Protein AF-A0A529F9W1-F1 (afdb_monomer)

Sequence (114 aa):
FAVSRLLCAPEYPTFEELQYFLKHGSKHLALRKDEAINHIHWATTRRRDVPSLMALACDHRIQLEDVAAKAGADVARIEDFKVLTVKAAARVAAGRAGYGMLLDERYGRDAMFE

Foldseek 3Di:
DDQLAPPDVVRDQDPVLVVVCVVPNDPDPRCCPPPVSVVNRCVVRPDDDLVAAAEAEDADDVVVVVVCVVVVHDSLCSLVVLLVVLVVQCVVCVVPPRYYYHHHCPSCVVSVVD

Structure (mmCIF, N/CA/C/O backbone):
data_AF-A0A529F9W1-F1
#
_entry.id   AF-A0A529F9W1-F1
#
loop_
_atom_site.group_PDB
_atom_site.id
_atom_site.type_symbol
_atom_site.label_atom_id
_atom_site.label_alt_id
_atom_site.label_comp_id
_atom_site.label_asym_id
_atom_site.label_entity_id
_atom_site.label_seq_id
_atom_site.pdbx_PDB_ins_code
_atom_site.Cartn_x
_atom_site.Cartn_y
_atom_site.Cartn_z
_atom_site.occupancy
_atom_site.B_iso_or_equiv
_atom_site.auth_seq_id
_atom_site.auth_comp_id
_atom_site.auth_asym_id
_atom_site.auth_atom_id
_atom_site.pdbx_PDB_model_num
ATOM 1 N N . PHE A 1 1 ? 20.839 1.980 -6.091 1.00 47.34 1 PHE A N 1
ATOM 2 C CA . PHE A 1 1 ? 19.383 1.799 -6.244 1.00 47.34 1 PHE A CA 1
ATOM 3 C C . PHE A 1 1 ? 18.929 2.640 -7.427 1.00 47.34 1 PHE A C 1
ATOM 5 O O . PHE A 1 1 ? 19.049 3.855 -7.363 1.00 47.34 1 PHE A O 1
ATOM 12 N N . ALA A 1 2 ? 18.557 2.017 -8.549 1.00 58.75 2 ALA A N 1
ATOM 13 C CA . ALA A 1 2 ? 18.194 2.732 -9.773 1.00 58.75 2 ALA A CA 1
ATOM 14 C C . ALA A 1 2 ? 16.678 2.956 -9.799 1.00 58.75 2 ALA A C 1
ATOM 16 O O . ALA A 1 2 ? 15.937 2.121 -10.305 1.00 58.75 2 ALA A O 1
ATOM 17 N N . VAL A 1 3 ? 16.218 4.061 -9.214 1.00 60.12 3 VAL A N 1
ATOM 18 C CA . VAL A 1 3 ? 14.854 4.545 -9.451 1.00 60.12 3 VAL A CA 1
ATOM 19 C C . VAL A 1 3 ? 14.894 5.339 -10.753 1.00 60.12 3 VAL A C 1
ATOM 21 O O . VAL A 1 3 ? 15.563 6.369 -10.819 1.00 60.12 3 VAL A O 1
ATOM 24 N N . SER A 1 4 ? 14.228 4.852 -11.804 1.00 65.44 4 SER A N 1
ATOM 25 C CA . SER A 1 4 ? 14.170 5.565 -13.089 1.00 65.44 4 SER A CA 1
ATOM 26 C C . SER A 1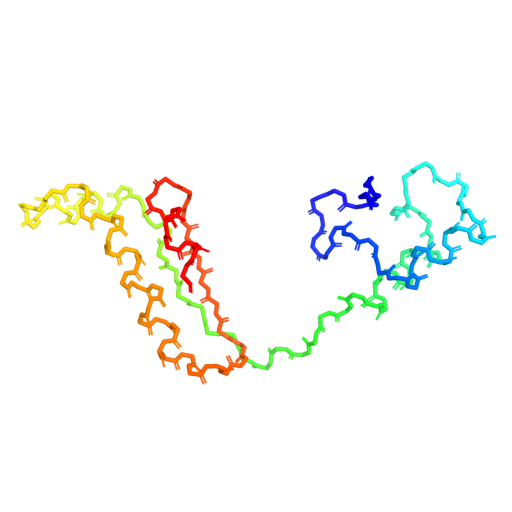 4 ? 13.035 6.596 -13.116 1.00 65.44 4 SER A C 1
ATOM 28 O O . SER A 1 4 ? 13.118 7.586 -13.852 1.00 65.44 4 SER A O 1
ATOM 30 N N . ARG A 1 5 ? 11.973 6.370 -12.320 1.00 76.00 5 ARG A N 1
ATOM 31 C CA . ARG A 1 5 ? 10.689 7.090 -12.385 1.00 76.00 5 ARG A CA 1
ATOM 32 C C . ARG A 1 5 ? 10.068 7.282 -10.995 1.00 76.00 5 ARG A C 1
ATOM 34 O O . ARG A 1 5 ? 9.033 6.703 -10.683 1.00 76.00 5 ARG A O 1
ATOM 41 N N . LEU A 1 6 ? 10.721 8.102 -10.171 1.00 67.50 6 LEU A N 1
ATOM 42 C CA . LEU A 1 6 ? 10.236 8.488 -8.839 1.00 67.50 6 LEU A CA 1
ATOM 43 C C . LEU A 1 6 ? 8.767 8.959 -8.924 1.00 67.50 6 LEU A C 1
ATOM 45 O O . LEU A 1 6 ? 8.458 9.792 -9.778 1.00 67.50 6 LEU A O 1
ATOM 49 N N . LEU A 1 7 ? 7.894 8.451 -8.046 1.00 63.88 7 LEU A N 1
ATOM 50 C CA . LEU A 1 7 ? 6.451 8.742 -7.968 1.00 63.88 7 LEU A CA 1
ATOM 51 C C . LEU A 1 7 ? 5.557 8.154 -9.082 1.00 63.88 7 LEU A C 1
ATOM 53 O O . LEU A 1 7 ? 4.368 8.470 -9.133 1.00 63.88 7 LEU A O 1
ATOM 57 N N . CYS A 1 8 ? 6.063 7.303 -9.981 1.00 61.47 8 CYS A N 1
ATOM 58 C CA . CYS A 1 8 ? 5.230 6.567 -10.944 1.00 61.47 8 CYS A CA 1
ATOM 59 C C . CYS A 1 8 ? 5.157 5.092 -10.557 1.00 61.47 8 CYS A C 1
ATOM 61 O O . CYS A 1 8 ? 6.183 4.444 -10.580 1.00 61.47 8 CYS A O 1
ATOM 63 N N . ALA A 1 9 ? 3.988 4.504 -10.288 1.00 65.62 9 ALA A N 1
ATOM 64 C CA . ALA A 1 9 ? 3.915 3.055 -10.069 1.00 65.62 9 ALA A CA 1
ATOM 65 C C . ALA A 1 9 ? 3.796 2.283 -11.406 1.00 65.62 9 ALA A C 1
ATOM 67 O O . ALA A 1 9 ? 2.765 2.439 -12.075 1.00 65.62 9 ALA A O 1
ATOM 68 N N . PRO A 1 10 ? 4.753 1.395 -11.754 1.00 77.62 10 PRO A N 1
ATOM 69 C CA . PRO A 1 10 ? 5.926 0.994 -10.958 1.00 77.62 10 PRO A CA 1
ATOM 70 C C . PRO A 1 10 ? 7.165 1.886 -11.154 1.00 77.62 10 PRO A C 1
ATOM 72 O O . PRO A 1 10 ? 7.515 2.251 -12.270 1.00 77.62 10 PRO A O 1
ATOM 75 N N . GLU A 1 11 ? 7.847 2.215 -10.049 1.00 82.19 11 GLU A N 1
ATOM 76 C CA . GLU A 1 11 ? 8.948 3.203 -10.045 1.00 82.19 11 GLU A CA 1
ATOM 77 C C . GLU A 1 11 ? 10.299 2.590 -10.431 1.00 82.19 11 GLU A C 1
ATOM 79 O 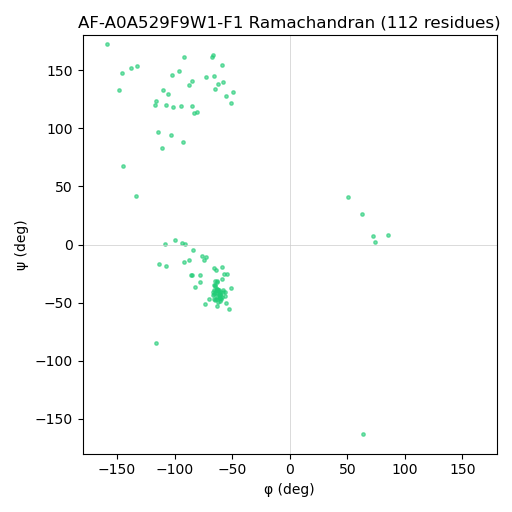O . GLU A 1 11 ? 11.210 3.277 -10.908 1.00 82.19 11 GLU A O 1
ATOM 84 N N . TYR A 1 12 ? 10.428 1.285 -10.182 1.00 87.25 12 TYR A N 1
ATOM 85 C CA . TYR A 1 12 ? 11.613 0.495 -10.476 1.00 87.25 12 TYR A CA 1
ATOM 86 C C . TYR A 1 12 ? 11.591 -0.005 -11.921 1.00 87.25 12 TYR A C 1
ATOM 88 O O . TYR A 1 12 ? 10.537 -0.439 -12.396 1.00 87.25 12 TYR A O 1
ATOM 96 N N . PRO A 1 13 ? 12.751 -0.008 -12.605 1.00 89.81 13 PRO A N 1
ATOM 97 C CA . PRO A 1 13 ? 12.848 -0.612 -13.917 1.00 89.81 13 PRO A CA 1
ATOM 98 C C . PRO A 1 13 ? 12.639 -2.121 -13.821 1.00 89.81 13 PRO A C 1
ATOM 100 O O . PRO A 1 13 ? 13.085 -2.771 -12.869 1.00 89.81 13 PRO A O 1
ATOM 103 N N . THR A 1 14 ? 12.009 -2.698 -14.838 1.00 91.19 14 THR A N 1
ATOM 104 C CA . THR A 1 14 ? 12.026 -4.155 -15.002 1.00 91.19 14 THR A CA 1
ATOM 105 C C . THR A 1 14 ? 13.441 -4.626 -15.326 1.00 91.19 14 THR A C 1
ATOM 107 O O . THR A 1 14 ? 14.305 -3.841 -15.725 1.00 91.19 14 THR A O 1
ATOM 110 N N . PHE A 1 15 ? 13.708 -5.924 -15.161 1.00 92.31 15 PHE A N 1
ATOM 111 C CA . PHE A 1 15 ? 15.020 -6.466 -15.515 1.00 92.31 15 PHE A CA 1
ATOM 112 C C . PHE A 1 15 ? 15.350 -6.206 -16.992 1.00 92.31 15 PHE A C 1
ATOM 114 O O . PHE A 1 15 ? 16.469 -5.816 -17.304 1.00 92.31 15 PHE A O 1
ATOM 121 N N . GLU A 1 16 ? 14.367 -6.328 -17.886 1.00 94.50 16 GLU A N 1
ATOM 122 C CA . GLU A 1 16 ? 14.523 -6.010 -19.309 1.00 94.50 16 GLU A CA 1
ATOM 123 C C . GLU A 1 16 ? 14.835 -4.526 -19.552 1.00 94.50 16 GLU A C 1
ATOM 125 O O . GLU A 1 16 ? 15.774 -4.224 -20.290 1.00 94.50 16 GLU A O 1
ATOM 130 N N . GLU A 1 17 ? 14.127 -3.601 -18.891 1.00 93.38 17 GLU A N 1
ATOM 131 C CA . GLU A 1 17 ? 14.422 -2.160 -18.957 1.00 93.38 17 GLU A CA 1
ATOM 132 C C . GLU A 1 17 ? 15.851 -1.859 -18.478 1.00 93.38 17 GLU A C 1
ATOM 134 O O . GLU A 1 17 ? 16.595 -1.136 -19.145 1.00 93.38 17 GLU A O 1
ATOM 139 N N . LEU A 1 18 ? 16.268 -2.460 -17.357 1.00 93.19 18 LEU A N 1
ATOM 140 C CA . LEU A 1 18 ? 17.614 -2.295 -16.811 1.00 93.19 18 LEU A CA 1
ATOM 141 C C . LEU A 1 18 ? 18.684 -2.847 -17.761 1.00 93.19 18 LEU A C 1
ATOM 143 O O . LEU A 1 18 ? 19.676 -2.170 -18.024 1.00 93.19 18 LEU A O 1
ATOM 147 N N . GLN A 1 19 ? 18.494 -4.057 -18.293 1.00 95.19 19 GLN A N 1
ATOM 148 C CA . GLN A 1 19 ? 19.433 -4.663 -19.240 1.00 95.19 19 GLN A CA 1
ATOM 149 C C . GLN A 1 19 ? 19.546 -3.842 -20.525 1.00 95.19 19 GLN A C 1
ATOM 151 O O . GLN A 1 19 ? 20.645 -3.678 -21.056 1.00 95.19 19 GLN A O 1
ATOM 156 N N . TYR A 1 20 ? 18.430 -3.299 -21.015 1.00 95.06 20 TYR A N 1
ATOM 157 C CA . TYR A 1 20 ? 18.438 -2.412 -22.169 1.00 95.06 20 TYR A CA 1
ATOM 158 C C . TYR A 1 20 ? 19.247 -1.143 -21.887 1.00 95.06 20 TYR A C 1
ATOM 160 O O . TYR A 1 20 ? 20.140 -0.811 -22.669 1.00 95.06 20 TYR A O 1
ATOM 168 N N . PHE A 1 21 ? 18.994 -0.481 -20.754 1.00 93.56 21 PHE A N 1
ATOM 169 C CA . PHE A 1 21 ? 19.721 0.723 -20.357 1.00 93.56 21 PHE A CA 1
ATOM 170 C C . PHE A 1 21 ? 21.222 0.467 -20.180 1.00 93.56 21 PHE A C 1
ATOM 172 O O . PHE A 1 21 ? 22.030 1.249 -20.669 1.00 93.56 21 PHE A O 1
ATOM 179 N N . LEU A 1 22 ? 21.623 -0.638 -19.546 1.00 94.19 22 LEU A N 1
ATOM 180 C CA . LEU A 1 22 ? 23.042 -0.962 -19.356 1.00 94.19 22 LEU A CA 1
ATOM 181 C C . LEU A 1 22 ? 23.781 -1.220 -20.679 1.00 94.19 22 LEU A C 1
ATOM 183 O O . LEU A 1 22 ? 24.971 -0.933 -20.773 1.00 94.19 22 LEU A O 1
ATOM 187 N N . LYS A 1 23 ? 23.091 -1.745 -21.699 1.00 96.50 23 LYS A N 1
ATOM 188 C CA . LYS A 1 23 ? 23.684 -2.030 -23.016 1.00 96.50 23 LYS A CA 1
ATOM 189 C C . LYS A 1 23 ? 23.748 -0.808 -23.933 1.00 96.50 23 LYS A C 1
ATOM 191 O O . LYS A 1 23 ? 24.699 -0.685 -24.696 1.00 96.50 23 LYS A O 1
ATOM 196 N N . HIS A 1 24 ? 22.745 0.067 -23.883 1.00 95.56 24 HIS A N 1
ATOM 197 C CA . HIS A 1 24 ? 22.573 1.145 -24.870 1.00 95.56 24 HIS A CA 1
ATOM 198 C C . HIS A 1 24 ? 22.749 2.549 -24.281 1.00 95.56 24 HIS A C 1
ATOM 200 O O . HIS A 1 24 ? 22.946 3.512 -25.021 1.00 95.56 24 HIS A O 1
ATOM 206 N N . GLY A 1 25 ? 22.685 2.678 -22.956 1.00 93.25 25 GLY A N 1
ATOM 207 C CA . GLY A 1 25 ? 22.609 3.959 -22.266 1.00 93.25 25 GLY A CA 1
ATOM 208 C C . GLY A 1 25 ? 21.328 4.729 -22.596 1.00 93.25 25 GLY A C 1
ATOM 209 O O . GLY A 1 25 ? 20.349 4.184 -23.101 1.00 93.25 25 GLY A O 1
ATOM 210 N N . SER A 1 26 ? 21.342 6.028 -22.303 1.00 93.00 26 SER A N 1
ATOM 211 C CA . SER A 1 26 ? 20.343 6.991 -22.768 1.00 93.00 26 SER A CA 1
ATOM 212 C C . SER A 1 26 ? 21.018 8.334 -23.008 1.00 93.00 26 SER A C 1
ATOM 214 O O . SER A 1 26 ? 21.941 8.716 -22.288 1.00 93.00 26 SER A O 1
ATOM 216 N N . LYS A 1 27 ? 20.526 9.089 -23.992 1.00 93.69 27 LYS A N 1
ATOM 217 C CA . LYS A 1 27 ? 20.928 10.490 -24.197 1.00 93.69 27 LYS A CA 1
ATOM 218 C C . LYS A 1 27 ? 20.269 11.434 -23.183 1.00 93.69 27 LYS A C 1
ATOM 220 O O . LYS A 1 27 ? 20.628 12.607 -23.110 1.00 93.69 27 LYS A O 1
ATOM 225 N N . HIS A 1 28 ? 19.296 10.945 -22.414 1.00 89.88 28 HIS A N 1
ATOM 226 C CA . HIS A 1 28 ? 18.568 11.721 -21.423 1.00 89.88 28 HIS A CA 1
ATOM 227 C C . HIS A 1 28 ? 19.009 11.347 -20.009 1.00 89.88 28 HIS A C 1
ATOM 229 O O . HIS A 1 28 ? 18.938 10.190 -19.612 1.00 89.88 28 HIS A O 1
ATOM 235 N N . LEU A 1 29 ? 19.344 12.353 -19.197 1.00 86.94 29 LEU A N 1
ATOM 236 C CA . LEU A 1 29 ? 19.541 12.155 -17.754 1.00 86.94 29 LEU A CA 1
ATOM 237 C C . LEU A 1 29 ? 18.250 11.704 -17.059 1.00 86.94 29 LEU A C 1
ATOM 239 O O . LEU A 1 29 ? 18.277 10.958 -16.089 1.00 86.94 29 LEU A O 1
ATOM 243 N N . ALA A 1 30 ? 17.102 12.152 -17.568 1.00 87.12 30 ALA A N 1
ATOM 244 C CA . ALA A 1 30 ? 15.804 11.771 -17.044 1.00 87.12 30 ALA A CA 1
ATOM 245 C C . ALA A 1 30 ? 15.145 10.730 -17.963 1.00 87.12 30 ALA A C 1
ATOM 247 O O . ALA A 1 30 ? 14.458 11.100 -18.919 1.00 87.12 30 ALA A O 1
ATOM 248 N N . LEU A 1 31 ? 15.336 9.447 -17.636 1.00 87.06 31 LEU A N 1
ATOM 249 C CA . LEU A 1 31 ? 15.006 8.280 -18.472 1.00 87.06 31 LEU A CA 1
ATOM 250 C C . LEU A 1 31 ? 13.555 8.218 -18.965 1.00 87.06 31 LEU A C 1
ATOM 252 O O . LEU A 1 31 ? 13.295 7.684 -20.034 1.00 87.06 31 LEU A O 1
ATOM 256 N N . ARG A 1 32 ? 12.598 8.836 -18.262 1.00 84.94 32 ARG A N 1
ATOM 257 C CA . ARG A 1 32 ? 11.208 8.959 -18.748 1.00 84.94 32 ARG A CA 1
ATOM 258 C C . ARG A 1 32 ? 11.058 9.695 -20.088 1.00 84.94 32 ARG A C 1
ATOM 260 O O . ARG A 1 32 ? 10.003 9.596 -20.699 1.00 84.94 32 ARG A O 1
ATOM 267 N N . LYS A 1 33 ? 12.064 10.479 -20.494 1.00 88.88 33 LYS A N 1
ATOM 268 C CA . LYS A 1 33 ? 12.094 11.195 -21.781 1.00 88.88 33 LYS A CA 1
ATOM 269 C C . LYS A 1 33 ? 12.681 10.352 -22.913 1.00 88.88 33 LYS A C 1
ATOM 271 O O . LYS A 1 33 ? 12.555 10.745 -24.063 1.00 88.88 33 LYS A O 1
ATOM 276 N N . ASP A 1 34 ? 13.325 9.235 -22.590 1.00 93.44 34 ASP A N 1
ATOM 277 C CA . ASP A 1 34 ? 13.832 8.298 -23.582 1.00 93.44 34 ASP A CA 1
ATOM 278 C C . ASP A 1 34 ? 12.684 7.416 -24.068 1.00 93.44 34 ASP A C 1
ATOM 280 O O . ASP A 1 34 ? 12.106 6.652 -23.296 1.00 93.44 34 ASP A O 1
ATOM 284 N N . GLU A 1 35 ? 12.322 7.561 -25.338 1.00 95.06 35 GLU A N 1
ATOM 285 C CA . GLU A 1 35 ? 11.164 6.887 -25.920 1.00 95.06 35 GLU A CA 1
ATOM 286 C C . GLU A 1 35 ? 11.305 5.361 -25.907 1.00 95.06 35 GLU A C 1
ATOM 288 O O . GLU A 1 35 ? 10.345 4.665 -25.575 1.00 95.06 35 GLU A O 1
ATOM 293 N N . ALA A 1 36 ? 12.502 4.834 -26.180 1.00 95.06 36 ALA A N 1
ATOM 294 C CA . ALA A 1 36 ? 12.740 3.395 -26.223 1.00 95.06 36 ALA A CA 1
ATOM 295 C C . ALA A 1 36 ? 12.667 2.783 -24.819 1.00 95.06 36 ALA A C 1
ATOM 297 O O . ALA A 1 36 ? 11.960 1.798 -24.599 1.00 95.06 36 ALA A O 1
ATOM 298 N N . ILE A 1 37 ? 13.328 3.410 -23.841 1.00 9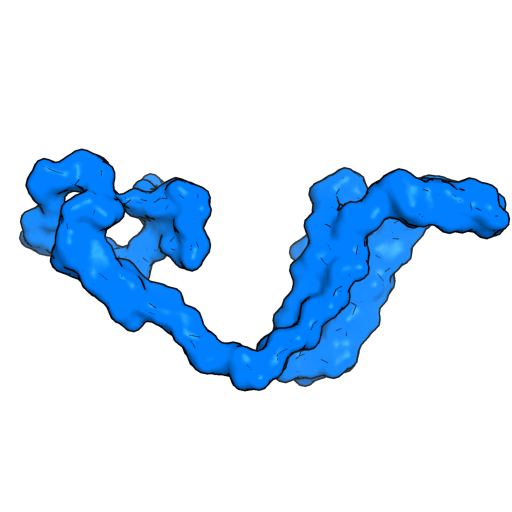3.62 37 ILE A N 1
ATOM 299 C CA . ILE A 1 37 ? 13.255 2.975 -22.438 1.00 93.62 37 ILE A CA 1
ATOM 300 C C . ILE A 1 37 ? 11.822 3.116 -21.916 1.00 93.62 37 ILE A C 1
ATOM 302 O O . ILE A 1 37 ? 11.338 2.253 -21.188 1.00 93.62 37 ILE A O 1
ATOM 306 N N . ASN A 1 38 ? 11.107 4.177 -22.300 1.00 90.69 38 ASN A N 1
ATOM 307 C CA . ASN A 1 38 ? 9.706 4.362 -21.937 1.00 90.69 38 ASN A CA 1
ATOM 308 C C . ASN A 1 38 ? 8.800 3.291 -22.542 1.00 90.69 38 ASN A C 1
ATOM 310 O O . ASN A 1 38 ? 7.941 2.769 -21.839 1.00 90.69 38 ASN A O 1
ATOM 314 N N . HIS A 1 39 ? 9.011 2.912 -23.798 1.00 93.12 39 HIS A N 1
ATOM 315 C CA . HIS A 1 39 ? 8.268 1.822 -24.412 1.00 93.12 39 HIS A CA 1
ATOM 316 C C . HIS A 1 39 ? 8.479 0.499 -23.664 1.00 93.12 39 HIS A C 1
ATOM 318 O O . HIS A 1 39 ?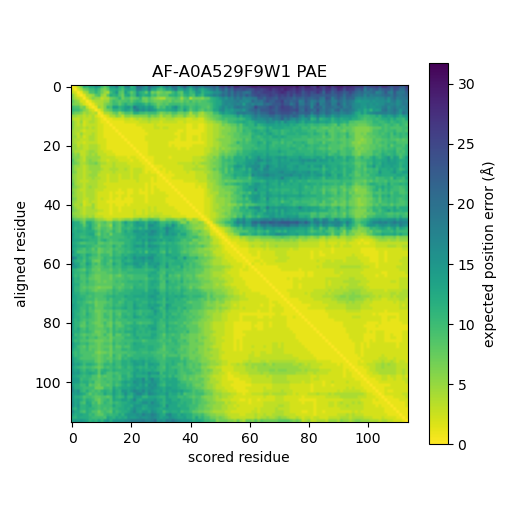 7.499 -0.152 -23.308 1.00 93.12 39 HIS A O 1
ATOM 324 N N . ILE A 1 40 ? 9.730 0.136 -23.360 1.00 93.56 40 ILE A N 1
ATOM 325 C CA . ILE A 1 40 ? 10.050 -1.092 -22.612 1.00 93.56 40 ILE A CA 1
ATOM 326 C C . ILE A 1 40 ? 9.422 -1.048 -21.222 1.00 93.56 40 ILE A C 1
ATOM 328 O O . ILE A 1 40 ? 8.780 -2.015 -20.812 1.00 93.56 40 ILE A O 1
ATOM 332 N N . HIS A 1 41 ? 9.550 0.083 -20.524 1.00 90.88 41 HIS A N 1
ATOM 333 C CA . HIS A 1 41 ? 8.907 0.290 -19.235 1.00 90.88 41 HIS A CA 1
ATOM 334 C C . HIS A 1 41 ? 7.412 -0.008 -19.339 1.00 90.88 41 HIS A C 1
ATOM 336 O O . HIS A 1 41 ? 6.913 -0.896 -18.663 1.00 90.88 41 HIS A O 1
ATOM 342 N N . TRP A 1 42 ? 6.699 0.646 -20.255 1.00 88.81 42 TRP A N 1
ATOM 343 C CA . TRP A 1 42 ? 5.265 0.436 -20.452 1.00 88.81 42 TRP A CA 1
ATOM 344 C C . TRP A 1 42 ? 4.902 -1.000 -20.838 1.00 88.81 42 TRP A C 1
ATOM 346 O O . TRP A 1 42 ? 3.934 -1.537 -20.307 1.00 88.81 42 TRP A O 1
ATOM 356 N N . ALA A 1 43 ? 5.653 -1.626 -21.743 1.00 91.69 43 ALA A N 1
ATOM 357 C CA . ALA A 1 43 ? 5.380 -2.980 -22.216 1.00 91.69 43 ALA A CA 1
ATOM 358 C C . ALA A 1 43 ? 5.543 -4.021 -21.101 1.00 91.69 43 ALA A C 1
ATOM 360 O O . ALA A 1 43 ? 4.734 -4.940 -20.984 1.00 91.69 43 ALA A O 1
ATOM 361 N N . THR A 1 44 ? 6.558 -3.843 -20.256 1.00 90.94 44 THR A N 1
ATOM 362 C CA . THR A 1 44 ? 6.936 -4.804 -19.208 1.00 90.94 44 THR A CA 1
ATOM 363 C C . THR A 1 44 ? 6.273 -4.532 -17.859 1.00 90.94 44 THR A C 1
ATOM 365 O O . THR A 1 44 ? 6.236 -5.408 -16.998 1.00 90.94 44 THR A O 1
ATOM 368 N N . THR A 1 45 ? 5.708 -3.339 -17.672 1.00 88.31 45 THR A N 1
ATOM 369 C CA . THR A 1 45 ? 4.982 -2.939 -16.454 1.00 88.31 45 THR A CA 1
ATOM 370 C C . THR A 1 45 ? 3.477 -2.839 -16.650 1.00 88.31 45 THR A C 1
ATOM 372 O O . THR A 1 45 ? 2.749 -2.497 -15.711 1.00 88.31 45 THR A O 1
ATOM 375 N N . ARG A 1 46 ? 2.997 -3.128 -17.868 1.00 82.00 46 ARG A N 1
ATOM 376 C CA . ARG A 1 46 ? 1.584 -3.039 -18.214 1.00 82.00 46 ARG A CA 1
ATOM 377 C C . ARG A 1 46 ? 0.766 -3.807 -17.186 1.00 82.00 46 ARG A C 1
ATOM 379 O O . ARG A 1 46 ? 0.974 -5.001 -16.960 1.00 82.00 46 ARG A O 1
ATOM 386 N N . ARG A 1 47 ? -0.166 -3.106 -16.540 1.00 71.94 47 ARG A N 1
ATOM 387 C CA . ARG A 1 47 ? -1.068 -3.746 -15.587 1.00 71.94 47 ARG A CA 1
ATOM 388 C C . ARG A 1 47 ? -1.900 -4.783 -16.335 1.00 71.94 47 ARG A C 1
ATOM 390 O O . ARG A 1 47 ? -2.349 -4.539 -17.452 1.00 71.94 47 ARG A O 1
ATOM 397 N N . ARG A 1 48 ? -2.069 -5.942 -15.703 1.00 72.69 48 ARG A N 1
ATOM 398 C CA . ARG A 1 48 ? -3.003 -6.976 -16.154 1.00 72.69 48 ARG A CA 1
ATOM 399 C C . ARG A 1 48 ? -4.415 -6.395 -16.195 1.00 72.69 48 ARG A C 1
ATOM 401 O O . ARG A 1 48 ? -4.709 -5.475 -15.429 1.00 72.69 48 ARG A O 1
ATOM 408 N N . ASP A 1 49 ? -5.276 -6.959 -17.035 1.00 76.81 49 ASP A N 1
ATOM 409 C CA . ASP A 1 49 ? -6.703 -6.654 -16.969 1.00 76.81 49 ASP A CA 1
ATOM 410 C C . ASP A 1 49 ? -7.216 -6.929 -15.553 1.00 76.81 49 ASP A C 1
ATOM 412 O O . ASP A 1 49 ? -7.001 -8.006 -14.988 1.00 76.81 49 ASP A O 1
ATOM 416 N N . VAL A 1 50 ? -7.879 -5.929 -14.971 1.00 74.44 50 VAL A N 1
ATOM 417 C CA . VAL A 1 50 ? -8.562 -6.036 -13.680 1.00 74.44 50 VAL A CA 1
ATOM 418 C C . VAL A 1 50 ? -10.059 -5.951 -13.967 1.00 74.44 50 VAL A C 1
ATOM 420 O O . VAL A 1 50 ? -10.633 -4.866 -13.892 1.00 74.44 50 VAL A O 1
ATOM 423 N N . PRO A 1 51 ? -10.705 -7.067 -14.348 1.00 80.56 51 PRO A N 1
ATOM 424 C CA . PRO A 1 51 ? -12.105 -7.053 -14.773 1.00 80.56 51 PRO A CA 1
ATOM 425 C C . PRO A 1 51 ? -13.065 -6.631 -13.650 1.00 80.56 51 PRO A C 1
ATOM 427 O O . PRO A 1 51 ? -14.171 -6.182 -13.926 1.00 80.56 51 PRO A O 1
ATOM 430 N N . SER A 1 52 ? -12.647 -6.759 -12.387 1.00 86.69 52 SER A N 1
ATOM 431 C CA . SER A 1 52 ? -13.384 -6.283 -11.218 1.00 86.69 52 SER A CA 1
ATOM 432 C C . SER A 1 52 ? -12.410 -5.863 -10.118 1.00 86.69 52 SER A C 1
ATOM 434 O O . SER A 1 52 ? -11.485 -6.612 -9.797 1.00 86.69 52 SER A O 1
ATOM 436 N N . LEU A 1 53 ? -12.643 -4.688 -9.526 1.00 89.44 53 LEU A N 1
ATOM 437 C CA . LEU A 1 53 ? -11.901 -4.161 -8.380 1.00 89.44 53 LEU A CA 1
ATOM 438 C C . LEU A 1 53 ? -12.843 -4.005 -7.180 1.00 89.44 53 LEU A C 1
ATOM 440 O O . LEU A 1 53 ? -13.814 -3.256 -7.234 1.00 89.44 53 LEU A O 1
ATOM 444 N N . MET A 1 54 ? -12.534 -4.704 -6.094 1.00 93.62 54 MET A N 1
ATOM 445 C CA . MET A 1 54 ? -13.244 -4.689 -4.818 1.00 93.62 54 MET A CA 1
ATOM 446 C C . MET A 1 54 ? -12.317 -4.090 -3.761 1.00 93.62 54 MET A C 1
ATOM 448 O O . MET A 1 54 ? -11.455 -4.779 -3.216 1.00 93.62 54 MET A O 1
ATOM 452 N N . ALA A 1 55 ? -12.464 -2.794 -3.494 1.00 92.81 55 ALA A N 1
ATOM 453 C CA . ALA A 1 55 ? -11.630 -2.087 -2.529 1.00 92.81 55 ALA A CA 1
ATOM 454 C C . ALA A 1 55 ? -12.424 -1.703 -1.274 1.00 92.81 55 ALA A C 1
ATOM 456 O O . ALA A 1 55 ? -13.516 -1.145 -1.384 1.00 92.81 55 ALA A O 1
ATOM 457 N N . LEU A 1 56 ? -11.860 -1.965 -0.092 1.00 95.81 56 LEU A N 1
ATOM 458 C CA . LEU A 1 56 ? -12.386 -1.463 1.180 1.00 95.81 56 LEU A CA 1
ATOM 459 C C . LEU A 1 56 ? -11.563 -0.253 1.639 1.00 95.81 56 LEU A C 1
ATOM 461 O O . LEU A 1 56 ? -10.366 -0.375 1.899 1.00 95.81 56 LEU A O 1
ATOM 465 N N . ALA A 1 57 ? -12.205 0.909 1.755 1.00 96.75 57 ALA A N 1
ATOM 466 C CA . ALA A 1 57 ? -11.572 2.120 2.267 1.00 96.75 57 ALA A CA 1
ATOM 467 C C . ALA A 1 57 ? -11.821 2.275 3.774 1.00 96.75 57 ALA A C 1
ATOM 469 O O . ALA A 1 57 ? -12.962 2.393 4.221 1.00 96.75 57 ALA A O 1
ATOM 470 N N . CYS A 1 58 ? -10.741 2.288 4.553 1.00 96.75 58 CYS A N 1
ATOM 471 C CA . CYS A 1 58 ? -10.739 2.545 5.991 1.00 96.75 58 CYS A CA 1
ATOM 472 C C . CYS A 1 58 ? -9.634 3.554 6.369 1.00 96.75 58 CYS A C 1
ATOM 474 O O . CYS A 1 58 ? -8.936 3.412 7.368 1.00 96.75 58 CYS A O 1
ATOM 476 N N . ASP A 1 59 ? -9.466 4.605 5.570 1.00 96.44 59 ASP A N 1
ATOM 477 C CA . ASP A 1 59 ? -8.494 5.694 5.760 1.00 96.44 59 ASP A CA 1
ATOM 478 C C . ASP A 1 59 ? -9.052 6.888 6.559 1.00 96.44 59 ASP A C 1
ATOM 480 O O . ASP A 1 59 ? -8.354 7.863 6.841 1.00 96.44 59 ASP A O 1
ATOM 484 N N . HIS A 1 60 ? -10.313 6.802 6.978 1.00 96.94 60 HIS A N 1
ATOM 485 C CA . HIS A 1 60 ? -10.969 7.804 7.809 1.00 96.94 60 HIS A CA 1
ATOM 486 C C . HIS A 1 60 ? -10.211 8.025 9.124 1.00 96.94 60 HIS A C 1
ATOM 488 O O . HIS A 1 60 ? -9.738 7.075 9.753 1.00 96.94 60 HIS A O 1
ATOM 494 N N . ARG A 1 61 ? -10.115 9.289 9.545 1.00 95.94 61 ARG A N 1
ATOM 495 C CA . ARG A 1 61 ? -9.437 9.694 10.786 1.00 95.94 61 ARG A CA 1
ATOM 496 C C . ARG A 1 61 ? -10.455 10.312 11.729 1.00 95.94 61 ARG A C 1
ATOM 498 O O . ARG A 1 61 ? -11.079 9.585 12.490 1.00 95.94 61 ARG A O 1
ATOM 505 N N . ILE A 1 62 ? -10.728 11.603 11.564 1.00 97.25 62 ILE A N 1
ATOM 506 C CA . ILE A 1 62 ? -11.674 12.373 12.389 1.00 97.25 62 ILE A CA 1
ATOM 507 C C . ILE A 1 62 ? -13.039 11.677 12.489 1.00 97.25 62 ILE A C 1
ATOM 509 O O . ILE A 1 62 ? -13.630 11.623 13.555 1.00 97.25 62 ILE A O 1
ATOM 513 N N . GLN A 1 63 ? -13.511 11.046 11.413 1.00 97.44 63 GLN A N 1
ATOM 514 C CA . GLN A 1 63 ? -14.791 10.338 11.429 1.00 97.44 63 GLN A CA 1
ATOM 515 C C . GLN A 1 63 ? -14.784 9.114 12.358 1.00 97.44 63 GLN A C 1
ATOM 517 O O . GLN A 1 63 ? -15.800 8.819 12.978 1.00 97.44 63 GLN A O 1
ATOM 522 N N . LEU A 1 64 ? -13.661 8.396 12.469 1.00 97.19 64 LEU A N 1
ATOM 523 C CA . LEU A 1 64 ? -13.526 7.283 13.413 1.00 97.19 64 LEU A CA 1
ATOM 524 C C . LEU A 1 64 ? -13.284 7.780 14.841 1.00 97.19 64 LEU A C 1
ATOM 526 O O . LEU A 1 64 ? -13.780 7.157 15.775 1.00 97.19 64 LEU A O 1
ATOM 530 N N . GLU A 1 65 ? -12.598 8.914 15.013 1.00 97.62 65 GLU A N 1
ATOM 531 C CA . GLU A 1 65 ? -12.480 9.598 16.309 1.00 97.62 65 GLU A CA 1
ATOM 532 C C . GLU A 1 65 ? -13.871 10.016 16.829 1.00 97.62 65 GLU A C 1
ATOM 534 O O . GLU A 1 65 ? -14.227 9.709 17.967 1.00 97.62 65 GLU A O 1
ATOM 539 N N . ASP A 1 66 ? -14.711 10.604 15.971 1.00 97.94 66 ASP A N 1
ATOM 540 C CA . ASP A 1 66 ? -16.096 10.973 16.289 1.00 97.94 66 ASP A CA 1
ATOM 541 C C . ASP A 1 66 ? -16.955 9.752 16.646 1.00 97.94 66 ASP A C 1
ATOM 543 O O . ASP A 1 66 ? -17.800 9.812 17.543 1.00 97.94 66 ASP A O 1
ATOM 547 N N . VAL A 1 67 ? -16.769 8.632 15.939 1.00 97.06 67 VAL A N 1
ATOM 548 C CA . VAL A 1 67 ? -17.459 7.368 16.242 1.00 97.06 67 VAL A CA 1
ATOM 549 C C . VAL A 1 67 ? -17.004 6.811 17.591 1.00 97.06 67 VAL A C 1
ATOM 551 O O . VAL A 1 67 ? -17.856 6.405 18.381 1.00 97.06 67 VAL A O 1
ATOM 554 N N . ALA A 1 68 ? -15.702 6.832 17.889 1.00 97.50 68 ALA A N 1
ATOM 555 C CA . ALA 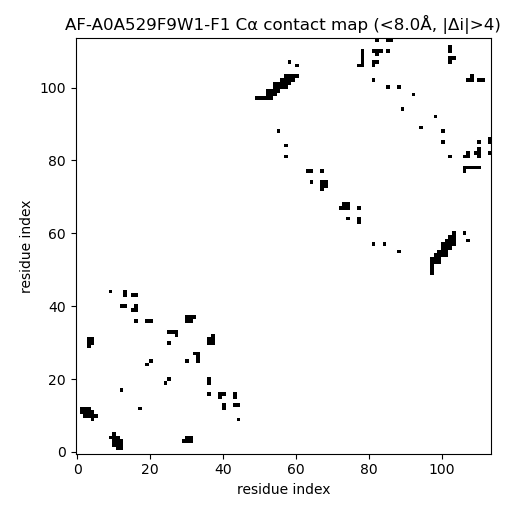A 1 68 ? -15.169 6.399 19.179 1.00 97.50 68 ALA A CA 1
ATOM 556 C C . ALA A 1 68 ? -15.735 7.251 20.326 1.00 97.50 68 ALA A C 1
ATOM 558 O O . ALA A 1 68 ? -16.250 6.699 21.299 1.00 97.50 68 ALA A O 1
ATOM 559 N N . ALA A 1 69 ? -15.757 8.577 20.160 1.00 97.31 69 ALA A N 1
ATOM 560 C CA . ALA A 1 69 ? -16.337 9.502 21.129 1.00 97.31 69 ALA A CA 1
ATOM 561 C C . ALA A 1 69 ? -17.829 9.219 21.376 1.00 97.31 69 ALA A C 1
ATOM 563 O O . ALA A 1 69 ? -18.256 9.101 22.525 1.00 97.31 69 ALA A O 1
ATOM 564 N N . LYS A 1 70 ? -18.624 9.034 20.312 1.00 97.62 70 LYS A N 1
ATOM 565 C CA . LYS A 1 70 ? -20.055 8.687 20.420 1.00 97.62 70 LYS A CA 1
ATOM 566 C C . LYS A 1 70 ? -20.292 7.335 21.092 1.00 97.62 70 LYS A C 1
ATOM 568 O O . LYS A 1 70 ? -21.304 7.163 21.764 1.00 97.62 70 LYS A O 1
ATOM 573 N N . ALA A 1 71 ? -19.380 6.385 20.904 1.00 96.62 71 ALA A N 1
ATOM 574 C CA . ALA A 1 71 ? -19.447 5.061 21.511 1.00 96.62 71 ALA A CA 1
ATOM 575 C C . ALA A 1 71 ? -18.889 5.012 22.947 1.00 96.62 71 ALA A C 1
ATOM 577 O O . ALA A 1 71 ? -18.950 3.955 23.574 1.00 96.62 71 ALA A O 1
ATOM 578 N N . GLY A 1 72 ? -18.321 6.110 23.464 1.00 97.19 72 GLY A N 1
ATOM 579 C CA . GLY A 1 72 ? -17.604 6.115 24.744 1.00 97.19 72 GLY A CA 1
ATOM 580 C C . GLY A 1 72 ? -16.366 5.208 24.743 1.00 97.19 72 GLY A C 1
ATOM 581 O O . GLY A 1 72 ? -15.986 4.680 25.786 1.00 97.19 72 GLY A O 1
ATOM 582 N N . ALA A 1 73 ? -15.775 4.973 23.571 1.00 96.88 73 ALA A N 1
ATOM 583 C CA . ALA A 1 73 ? -14.610 4.121 23.388 1.00 96.88 73 ALA A CA 1
ATOM 584 C C . ALA A 1 73 ? -13.316 4.945 23.364 1.00 96.88 73 ALA A C 1
ATOM 586 O O . ALA A 1 73 ? -13.296 6.082 22.897 1.00 96.88 73 ALA A O 1
ATOM 587 N N . ASP A 1 74 ? -12.223 4.337 23.824 1.00 97.19 74 ASP A N 1
ATOM 588 C CA . ASP A 1 74 ? -10.887 4.915 23.693 1.00 97.19 74 ASP A CA 1
ATOM 589 C C . ASP A 1 74 ? -10.481 5.014 22.210 1.00 97.19 74 ASP A C 1
ATOM 591 O O . ASP A 1 74 ? -10.632 4.054 21.448 1.00 97.19 74 ASP A O 1
ATOM 595 N N . VAL A 1 75 ? -9.940 6.170 21.820 1.00 96.25 75 VAL A N 1
ATOM 596 C CA . VAL A 1 75 ? -9.397 6.460 20.484 1.00 96.25 75 VAL A CA 1
ATOM 597 C C . VAL A 1 75 ? -8.269 5.490 20.121 1.00 96.25 75 VAL A C 1
ATOM 599 O O . VAL A 1 75 ? -8.125 5.152 18.947 1.00 96.25 75 VAL A O 1
ATOM 602 N N . ALA A 1 76 ? -7.521 4.973 21.103 1.00 95.25 76 ALA A N 1
ATOM 603 C CA . ALA A 1 76 ? -6.487 3.960 20.873 1.00 95.25 76 ALA A CA 1
ATOM 604 C C . ALA A 1 76 ? -7.034 2.686 20.194 1.00 95.25 76 ALA A C 1
ATOM 606 O O . ALA A 1 76 ? -6.321 2.012 19.459 1.00 95.25 76 ALA A O 1
ATOM 607 N N . ARG A 1 77 ? -8.332 2.386 20.348 1.00 96.62 77 ARG A N 1
ATOM 608 C CA . ARG A 1 77 ? -8.973 1.214 19.724 1.00 96.62 77 ARG A CA 1
ATOM 609 C C . ARG A 1 77 ? -9.173 1.347 18.214 1.00 96.62 77 ARG A C 1
ATOM 611 O O . ARG A 1 77 ? -9.564 0.373 17.570 1.00 96.62 77 ARG A O 1
ATOM 618 N N . ILE A 1 78 ? -8.965 2.533 17.639 1.00 97.44 78 ILE A N 1
ATOM 619 C CA . ILE A 1 78 ? -9.093 2.748 16.191 1.00 97.44 78 ILE A CA 1
ATOM 620 C C . ILE A 1 78 ? -8.023 1.949 15.431 1.00 97.44 78 ILE A C 1
ATOM 622 O O . ILE A 1 7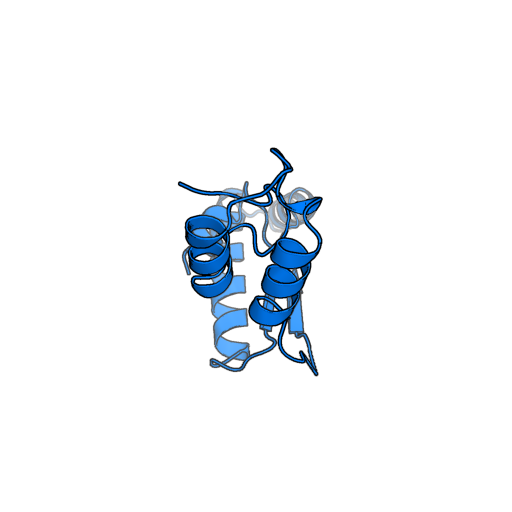8 ? -8.320 1.434 14.354 1.00 97.44 78 ILE A O 1
ATOM 626 N N . GLU A 1 79 ? -6.821 1.797 15.989 1.00 96.75 79 GLU A N 1
ATOM 627 C CA . GLU A 1 79 ? -5.734 1.012 15.382 1.00 96.75 79 GLU A CA 1
ATOM 628 C C . GLU A 1 79 ? -6.125 -0.469 15.273 1.00 96.75 79 GLU A C 1
ATOM 630 O O . GLU A 1 79 ? -6.179 -1.024 14.171 1.00 96.75 79 GLU A O 1
ATOM 635 N N . ASP A 1 80 ? -6.547 -1.069 16.391 1.00 96.88 80 ASP A N 1
ATOM 636 C CA . ASP A 1 80 ? -7.069 -2.441 16.436 1.00 96.88 80 ASP A CA 1
ATOM 637 C C . ASP A 1 80 ? -8.254 -2.635 15.482 1.00 96.88 80 ASP A C 1
ATOM 639 O O . ASP A 1 80 ? -8.365 -3.649 14.788 1.00 96.88 80 ASP A O 1
ATOM 643 N N . PHE A 1 81 ? -9.155 -1.652 15.418 1.00 97.00 81 PHE A N 1
ATOM 644 C CA . PHE A 1 81 ? -10.281 -1.687 14.494 1.00 97.00 81 PHE A CA 1
ATOM 645 C C . PHE A 1 81 ? -9.811 -1.751 13.035 1.00 97.00 81 PHE A C 1
ATOM 647 O O . PHE A 1 81 ? -10.335 -2.555 12.263 1.00 97.00 81 PHE A O 1
ATOM 654 N N . LYS A 1 82 ? -8.792 -0.976 12.649 1.00 97.75 82 LYS A N 1
ATOM 655 C CA . LYS A 1 82 ? -8.247 -1.013 11.285 1.00 97.75 82 LYS A CA 1
ATOM 656 C C . LYS A 1 82 ? -7.576 -2.347 10.975 1.00 97.75 82 LYS A C 1
ATOM 658 O O . LYS A 1 82 ? -7.843 -2.905 9.909 1.00 97.75 82 LYS A O 1
ATOM 663 N N . VAL A 1 83 ? -6.832 -2.923 11.918 1.00 97.75 83 VAL A N 1
ATOM 664 C CA . VAL A 1 83 ? -6.294 -4.293 11.802 1.00 97.75 83 VAL A CA 1
ATOM 665 C C . VAL A 1 83 ? -7.421 -5.304 11.550 1.00 97.75 83 VAL A C 1
ATOM 667 O O . VAL A 1 83 ? -7.328 -6.147 10.654 1.00 97.75 83 VAL A O 1
ATOM 670 N N . LEU A 1 84 ? -8.539 -5.194 12.277 1.00 97.44 84 LEU A N 1
ATOM 671 C CA . LEU A 1 84 ? -9.704 -6.058 12.066 1.00 97.44 84 LEU A CA 1
ATOM 672 C C . LEU A 1 84 ? -10.326 -5.874 10.677 1.00 97.44 84 LEU A C 1
ATOM 674 O O . LEU A 1 84 ? -10.723 -6.868 10.064 1.00 97.44 84 LEU A O 1
ATOM 678 N N . THR A 1 85 ? -10.390 -4.645 10.154 1.00 97.31 85 THR A N 1
ATOM 679 C CA . THR A 1 85 ? -10.902 -4.414 8.793 1.00 97.31 85 THR A CA 1
ATOM 680 C C . THR A 1 85 ? -10.033 -5.069 7.721 1.00 97.31 85 THR A C 1
ATOM 682 O O . THR A 1 85 ? -10.588 -5.673 6.803 1.00 97.31 85 THR A O 1
ATOM 685 N N . VAL A 1 86 ? -8.703 -5.051 7.873 1.00 96.62 86 VAL A N 1
ATOM 686 C CA . VAL A 1 86 ? -7.780 -5.752 6.964 1.00 96.62 86 VAL A CA 1
ATOM 687 C C . VAL A 1 86 ? -7.967 -7.257 7.033 1.00 96.62 86 VAL A C 1
ATOM 689 O O . VAL A 1 86 ? -8.188 -7.896 6.003 1.00 96.62 86 VAL A O 1
ATOM 692 N N . LYS A 1 87 ? -8.015 -7.829 8.239 1.00 96.81 87 LYS A N 1
ATOM 693 C CA . LYS A 1 87 ? -8.274 -9.266 8.430 1.00 96.81 87 LYS A CA 1
ATOM 694 C C . LYS A 1 87 ? -9.610 -9.694 7.827 1.00 96.81 87 LYS A C 1
ATOM 696 O O . LYS A 1 87 ? -9.707 -10.758 7.211 1.00 96.81 87 LYS A O 1
ATOM 701 N N . ALA A 1 88 ? -10.650 -8.876 7.979 1.00 96.62 88 ALA A N 1
ATOM 702 C CA . ALA A 1 88 ? -11.957 -9.134 7.388 1.00 96.62 88 ALA A CA 1
ATOM 703 C C . ALA A 1 88 ? -11.913 -9.070 5.852 1.00 96.62 88 ALA A C 1
ATOM 705 O O . ALA A 1 88 ? -12.405 -9.985 5.191 1.00 96.62 88 ALA A O 1
ATOM 706 N N . ALA A 1 89 ? -11.285 -8.041 5.278 1.00 95.69 89 ALA A N 1
ATOM 707 C CA . ALA A 1 89 ? -11.140 -7.906 3.831 1.00 95.69 89 ALA A CA 1
ATOM 708 C C . ALA A 1 89 ? -10.313 -9.048 3.224 1.00 95.69 89 ALA A C 1
ATOM 710 O O . ALA A 1 89 ? -10.714 -9.608 2.206 1.00 95.69 89 ALA A O 1
ATOM 711 N N . ALA A 1 90 ? -9.222 -9.460 3.876 1.00 94.81 90 ALA A N 1
ATOM 712 C CA . ALA A 1 90 ? -8.402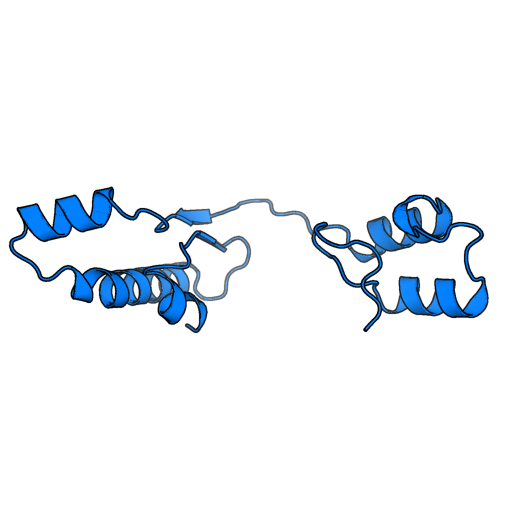 -10.596 3.461 1.00 94.81 90 ALA A CA 1
ATOM 713 C C . ALA A 1 90 ? -9.204 -11.908 3.457 1.00 94.81 90 ALA A C 1
ATOM 715 O O 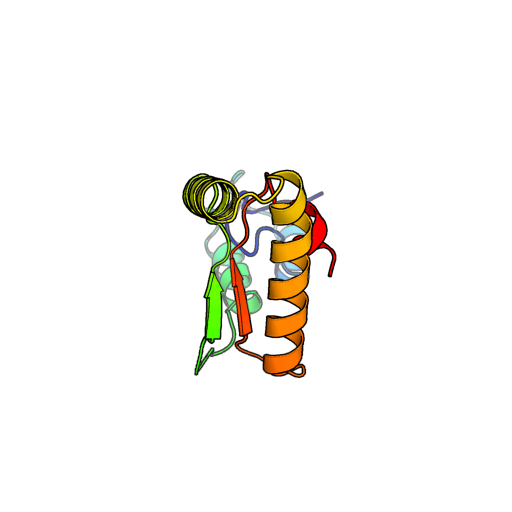. ALA A 1 90 ? -9.134 -12.687 2.503 1.00 94.81 90 ALA A O 1
ATOM 716 N N . ARG A 1 91 ? -10.041 -12.126 4.482 1.00 96.50 91 ARG A N 1
ATOM 717 C CA . ARG A 1 91 ? -10.969 -13.267 4.537 1.00 96.50 91 ARG A CA 1
ATOM 718 C C . ARG A 1 91 ? -11.987 -13.248 3.403 1.00 96.50 91 AR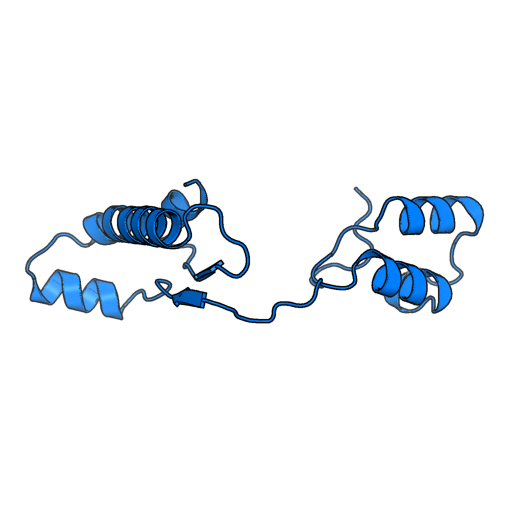G A C 1
ATOM 720 O O . ARG A 1 91 ? -12.228 -14.287 2.799 1.00 96.50 91 ARG A O 1
ATOM 727 N N . VAL A 1 92 ? -12.566 -12.086 3.097 1.00 95.69 92 VAL A N 1
ATOM 728 C CA . VAL A 1 92 ? -13.503 -11.932 1.972 1.00 95.69 92 VAL A CA 1
ATOM 729 C C . VAL A 1 92 ? -12.793 -12.162 0.639 1.00 95.69 92 VAL A C 1
ATOM 731 O O . VAL A 1 92 ? -13.334 -12.845 -0.230 1.00 95.69 92 VAL A O 1
ATOM 734 N N . ALA A 1 93 ? -11.579 -11.636 0.470 1.00 95.12 93 ALA A N 1
ATOM 735 C CA . ALA A 1 93 ? -10.778 -11.850 -0.727 1.00 95.12 93 ALA A CA 1
ATOM 736 C C . ALA A 1 93 ? -10.482 -13.342 -0.930 1.00 95.12 93 ALA A C 1
ATOM 738 O O . ALA A 1 93 ? -10.591 -13.835 -2.053 1.00 95.12 93 ALA A O 1
ATOM 739 N N . ALA A 1 94 ? -10.173 -14.075 0.148 1.00 95.50 94 ALA A N 1
ATOM 740 C CA . ALA A 1 94 ? -9.852 -15.503 0.118 1.00 95.50 94 ALA A CA 1
ATOM 741 C C . ALA A 1 94 ? -8.766 -15.835 -0.931 1.00 95.50 94 ALA A C 1
ATOM 743 O O . ALA A 1 94 ? -8.875 -16.801 -1.682 1.00 95.50 94 ALA A O 1
ATOM 744 N N . GLY A 1 95 ? -7.747 -14.972 -1.034 1.00 91.88 95 GLY A N 1
ATOM 745 C CA . GLY A 1 95 ? -6.645 -15.097 -1.997 1.00 91.88 95 GLY A CA 1
ATOM 746 C C . GLY A 1 95 ? -6.993 -14.753 -3.452 1.00 91.88 95 GLY A C 1
ATOM 747 O O . GLY A 1 95 ? -6.131 -14.854 -4.323 1.00 91.88 95 GLY A O 1
ATOM 748 N N . ARG A 1 96 ? -8.230 -14.336 -3.749 1.00 92.19 96 ARG A N 1
ATOM 749 C CA . ARG A 1 96 ? -8.635 -13.940 -5.104 1.00 92.19 96 ARG A CA 1
ATOM 750 C C . ARG A 1 96 ? -8.022 -12.597 -5.492 1.00 92.19 96 ARG A C 1
ATOM 752 O O . ARG A 1 96 ? -7.916 -11.680 -4.681 1.00 92.19 96 ARG A O 1
ATOM 759 N N . ALA A 1 97 ? -7.670 -12.471 -6.768 1.00 89.44 97 ALA A N 1
ATOM 760 C CA . ALA A 1 97 ? -7.223 -11.208 -7.342 1.00 89.44 97 ALA A CA 1
ATOM 761 C C . ALA A 1 97 ? -8.364 -10.175 -7.406 1.00 89.44 97 ALA A C 1
ATOM 763 O O . ALA A 1 97 ? -9.543 -10.527 -7.355 1.00 89.44 97 ALA A O 1
ATOM 764 N N . GLY A 1 98 ? -8.003 -8.897 -7.552 1.00 89.81 98 GLY A N 1
ATOM 765 C CA . GLY A 1 98 ? -8.965 -7.797 -7.682 1.00 89.81 98 GLY A CA 1
ATOM 766 C C . GLY A 1 98 ? -9.470 -7.231 -6.354 1.00 89.81 98 GLY A C 1
ATOM 767 O O . GLY A 1 98 ? -10.367 -6.399 -6.371 1.00 89.81 98 GLY A O 1
ATOM 768 N N . TYR A 1 99 ? -8.899 -7.637 -5.219 1.00 93.44 99 TYR A N 1
ATOM 769 C CA . TYR A 1 99 ? -9.193 -7.061 -3.906 1.00 93.44 99 TYR A CA 1
ATOM 770 C C . TYR A 1 99 ? -8.082 -6.110 -3.461 1.00 93.44 99 TYR A C 1
ATOM 772 O O . TYR A 1 99 ? -6.909 -6.337 -3.760 1.00 93.44 99 TYR A O 1
ATOM 780 N N . GLY A 1 100 ? -8.445 -5.051 -2.744 1.00 92.56 100 GLY A N 1
ATOM 781 C CA . GLY A 1 100 ? -7.487 -4.094 -2.201 1.00 92.56 100 GLY A CA 1
ATOM 782 C C . GLY A 1 100 ? -8.050 -3.308 -1.026 1.00 92.56 100 GLY A C 1
ATOM 783 O O . GLY A 1 100 ? -9.237 -3.398 -0.707 1.00 92.56 100 GLY A O 1
ATOM 784 N N . MET A 1 101 ? -7.193 -2.522 -0.384 1.00 94.81 101 MET A N 1
ATOM 785 C CA . MET A 1 101 ? -7.585 -1.655 0.721 1.00 94.81 101 MET A CA 1
ATOM 786 C C . MET A 1 101 ? -6.931 -0.286 0.631 1.00 94.81 101 MET A C 1
ATOM 788 O O . MET A 1 101 ? -5.835 -0.149 0.089 1.00 94.81 101 MET A O 1
ATOM 792 N N . LEU A 1 102 ? -7.621 0.713 1.179 1.00 95.31 102 LEU A N 1
ATOM 793 C CA . LEU A 1 102 ? -7.093 2.054 1.396 1.00 95.31 102 LEU A CA 1
ATOM 794 C C . LEU A 1 102 ? -7.064 2.330 2.901 1.00 95.31 102 LEU A C 1
ATOM 796 O O . LEU A 1 102 ? -8.091 2.217 3.571 1.00 95.31 102 LEU A O 1
ATOM 800 N N . LEU A 1 103 ? -5.885 2.668 3.415 1.00 96.56 103 LEU A N 1
ATOM 801 C CA . LEU A 1 103 ? -5.614 2.911 4.830 1.00 96.56 103 LEU A CA 1
ATOM 802 C C . LEU A 1 103 ? -4.824 4.209 4.979 1.00 96.56 103 LEU A C 1
ATOM 804 O O . LEU A 1 103 ? -4.088 4.600 4.073 1.00 96.56 103 LEU A O 1
ATOM 808 N N . ASP A 1 104 ? -4.956 4.858 6.130 1.00 95.38 104 ASP A N 1
ATOM 809 C CA . ASP A 1 104 ? -4.130 6.006 6.484 1.00 95.38 104 ASP A CA 1
ATOM 810 C C . ASP A 1 104 ? -2.886 5.573 7.266 1.00 95.38 104 ASP A C 1
ATOM 812 O O . ASP A 1 104 ? -2.833 4.506 7.871 1.00 95.38 104 ASP A O 1
ATOM 816 N N . GLU A 1 105 ? -1.893 6.450 7.305 1.00 93.31 105 GLU A N 1
ATOM 817 C CA . GLU A 1 105 ? -0.644 6.190 8.016 1.00 93.31 105 GLU A CA 1
ATOM 818 C C . GLU A 1 105 ? -0.754 6.372 9.541 1.00 93.31 105 GLU A C 1
ATOM 820 O O . GLU A 1 105 ? 0.019 5.767 10.280 1.00 93.31 105 GLU A O 1
ATOM 825 N N . ARG A 1 106 ? -1.679 7.208 10.037 1.00 94.75 106 ARG A N 1
ATOM 826 C CA . ARG A 1 106 ? -1.733 7.573 11.462 1.00 94.75 106 ARG A CA 1
ATOM 827 C C . ARG A 1 106 ? -2.262 6.425 12.311 1.00 94.75 106 ARG A C 1
ATOM 829 O O . ARG A 1 106 ? -1.625 6.088 13.295 1.00 94.75 106 ARG A O 1
ATOM 836 N N . TYR A 1 107 ? -3.404 5.861 11.929 1.00 96.00 107 TYR A N 1
ATOM 837 C CA . TYR A 1 107 ? -4.039 4.759 12.661 1.00 96.00 107 TYR A CA 1
ATOM 838 C C . TYR A 1 107 ? -3.935 3.417 11.931 1.00 96.00 107 TYR A C 1
ATOM 840 O O . TYR A 1 107 ? -4.168 2.368 12.519 1.00 96.00 107 TYR A O 1
ATOM 848 N N . GLY A 1 108 ? -3.656 3.432 10.626 1.00 94.38 108 GLY A N 1
ATOM 849 C CA . GLY A 1 108 ? -3.629 2.228 9.798 1.00 94.38 108 GLY A CA 1
ATOM 850 C C . GLY A 1 108 ? -2.255 1.583 9.656 1.00 94.38 108 GLY A C 1
ATOM 851 O O . GLY A 1 108 ? -2.162 0.586 8.949 1.00 94.38 108 GLY A O 1
ATOM 852 N N . ARG A 1 109 ? -1.198 2.116 10.290 1.00 93.88 109 ARG A N 1
ATOM 853 C CA . ARG A 1 109 ? 0.178 1.618 10.121 1.00 93.88 109 ARG A CA 1
ATOM 854 C C . ARG A 1 109 ? 0.297 0.127 10.423 1.00 93.88 109 ARG A C 1
ATOM 856 O O . ARG A 1 109 ? 0.806 -0.605 9.583 1.00 93.88 109 ARG A O 1
ATOM 863 N N . ASP A 1 110 ? -0.207 -0.320 11.567 1.00 93.81 110 ASP A N 1
ATOM 864 C CA . ASP A 1 110 ? -0.123 -1.731 11.964 1.00 93.81 110 ASP A CA 1
ATOM 865 C C . ASP A 1 110 ? -0.926 -2.630 11.022 1.00 93.81 110 ASP A C 1
ATOM 867 O O . ASP A 1 110 ? -0.482 -3.709 10.641 1.00 93.81 110 ASP A O 1
ATOM 871 N N . ALA A 1 111 ? -2.064 -2.130 10.540 1.00 94.25 111 ALA A N 1
ATOM 872 C CA . ALA A 1 111 ? -2.903 -2.828 9.579 1.00 94.25 111 ALA A CA 1
ATOM 873 C C . ALA A 1 111 ? -2.224 -3.021 8.205 1.00 94.25 111 ALA A C 1
ATOM 875 O O . ALA A 1 111 ? -2.629 -3.903 7.456 1.00 94.25 111 ALA A O 1
ATOM 876 N N . MET A 1 112 ? -1.185 -2.245 7.862 1.00 91.81 112 MET A N 1
ATOM 877 C CA . MET A 1 112 ? -0.413 -2.436 6.621 1.00 91.81 112 MET A CA 1
ATOM 878 C C . MET A 1 112 ? 0.540 -3.642 6.668 1.00 91.81 112 MET A C 1
ATOM 880 O O . MET A 1 112 ? 1.071 -4.017 5.623 1.00 91.81 112 MET A O 1
ATOM 884 N N . PHE A 1 113 ? 0.785 -4.220 7.848 1.00 90.75 113 PHE A N 1
ATOM 885 C CA . PHE A 1 113 ? 1.679 -5.370 8.035 1.00 90.75 113 PHE A CA 1
ATOM 886 C C . PHE A 1 113 ? 0.944 -6.717 8.147 1.00 90.75 113 PHE A C 1
ATOM 888 O O . PHE A 1 113 ? 1.590 -7.740 8.373 1.00 90.75 113 PHE A O 1
ATOM 895 N N . GLU A 1 114 ? -0.381 -6.715 7.994 1.00 86.25 114 GLU A N 1
ATOM 896 C CA . GLU A 1 114 ? -1.250 -7.904 7.981 1.00 86.25 114 GLU A CA 1
ATOM 897 C C . GLU A 1 114 ? -1.455 -8.446 6.559 1.00 86.25 114 GLU A C 1
ATOM 899 O O . GLU A 1 114 ? -1.459 -9.689 6.399 1.00 86.25 114 GLU A O 1
#

Radius of gyration: 20.3 Å; Cα contacts (8 Å, |Δi|>4): 113; chains: 1; bounding box: 44×28×51 Å

Mean predicted aligned error: 7.42 Å

Solvent-accessible surface area (backbone atoms only — not comparable to full-atom values): 6926 Å² total; per-residue (Å²): 134,75,68,61,36,84,96,41,94,78,31,60,63,48,71,67,39,46,55,49,37,77,74,70,57,71,98,45,95,56,45,76,74,32,64,68,55,37,48,44,42,50,70,77,63,55,76,73,90,68,95,53,79,51,70,53,79,63,48,70,53,70,66,51,48,54,50,23,58,76,67,76,43,65,65,76,51,52,32,60,49,36,33,50,51,44,56,49,50,51,60,71,39,66,86,48,84,43,56,51,74,43,66,32,74,88,52,23,51,72,33,75,78,113

Secondary structure (DSSP, 8-state):
---SSTTSSS-SPPHHHHHHHHHH--S-SSGGG-HHHHHHHHHHHPPPP-S--EEEEE--SHHHHHHHHHTT--TTHHHHHHHHHHHHHHHHHTT-TTEEEEE-TTTSTGGGG-

pLDDT: mean 90.37, std 9.83, range [47.34, 97.94]